Protein AF-A0A8H3YES9-F1 (afdb_monomer_lite)

Secondary structure (DSSP, 8-state):
-PEEEEEEEE------SSS---TTSS-EEEEEEEEEE-TT--HHHHHHHHHHHHHH-GGGGGGSTT-TT-SS----EEEEEEEEEEE-SSTTTS-EEEEPGGG--

Foldseek 3Di:
DWDKDKDKDWDDPPPDPDDDDDSQQTKMKIFIFTKAFDPDDDPVVLVVVLVVVCVVVVVCNCVRAPRPPHPDHDTDIDTGTQKMFMRNGDVVPDDGGIDGVVNVD

InterPro domains:
  IPR012349 FMN-binding split barrel [G3DSA:2.30.110.10] (1-99)
  IPR055343 CREG-like, beta-barrel [PF13883] (20-100)

pLDDT: mean 86.44, std 12.92, range [43.78, 97.38]

Radius of gyration: 18.25 Å; chains: 1; bounding box: 51×29×45 Å

Organism: NCBI:txid104408

Sequence (105 aa):
MNHSATYMLKEPYNMKPLGRTSPMDHGRVSLIGNMTILNDISSDESKALARCYERYHPDAKAWLPGADDSPHYSVWARFDVHDAYYVGGFGDTHYIGHITPQELA

Structure (mmCIF, N/CA/C/O backbone):
dat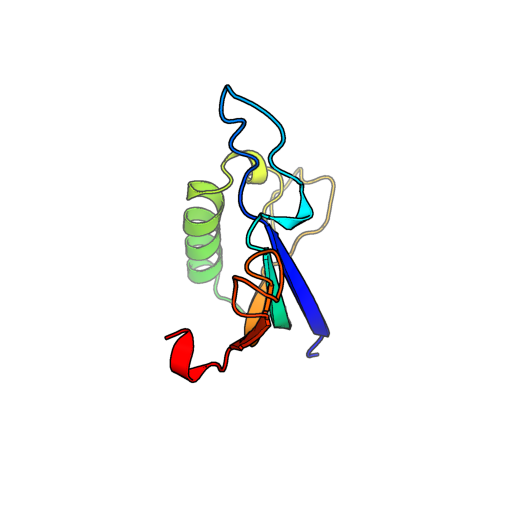a_AF-A0A8H3YES9-F1
#
_entry.id   AF-A0A8H3YES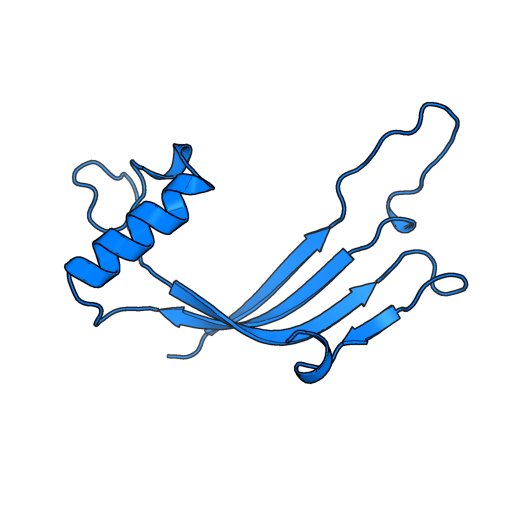9-F1
#
loop_
_atom_site.group_PDB
_atom_site.id
_atom_site.type_symbol
_atom_site.label_atom_id
_atom_site.label_alt_id
_atom_site.label_comp_id
_atom_site.label_asym_id
_atom_site.label_entity_id
_atom_site.label_seq_id
_atom_site.pdbx_PDB_ins_code
_atom_site.Cartn_x
_atom_site.Cartn_y
_atom_site.Cartn_z
_atom_site.occupancy
_atom_site.B_iso_or_equiv
_atom_site.auth_seq_id
_atom_site.auth_comp_id
_atom_site.auth_asym_id
_atom_site.auth_atom_id
_atom_site.pdbx_PDB_model_num
ATOM 1 N N . MET A 1 1 ? -16.048 2.869 -0.989 1.00 53.50 1 MET A N 1
ATOM 2 C CA . MET A 1 1 ? -15.569 3.664 -2.141 1.00 53.50 1 MET A CA 1
ATOM 3 C C . MET A 1 1 ? -14.173 3.164 -2.452 1.00 53.50 1 MET A C 1
ATOM 5 O O . MET A 1 1 ? -13.400 3.031 -1.514 1.00 53.50 1 MET A O 1
ATOM 9 N N . ASN A 1 2 ? -13.878 2.816 -3.704 1.00 66.69 2 ASN A N 1
ATOM 10 C CA . ASN A 1 2 ? -12.547 2.333 -4.074 1.00 66.69 2 ASN A CA 1
ATOM 11 C C . ASN A 1 2 ? -11.712 3.538 -4.492 1.00 66.69 2 ASN A C 1
ATOM 13 O O . ASN A 1 2 ? -12.087 4.252 -5.422 1.00 66.69 2 ASN A O 1
ATOM 17 N N . HIS A 1 3 ? -10.617 3.782 -3.779 1.00 85.62 3 HIS A N 1
ATOM 18 C CA . HIS A 1 3 ? -9.696 4.866 -4.096 1.00 85.62 3 HIS A CA 1
ATOM 19 C C . HIS A 1 3 ? -8.502 4.278 -4.839 1.00 85.62 3 HIS A C 1
ATOM 21 O O . HIS A 1 3 ? -7.808 3.430 -4.292 1.00 85.62 3 HIS A O 1
ATOM 27 N N . SER A 1 4 ? -8.253 4.701 -6.076 1.00 91.69 4 SER A N 1
ATOM 28 C CA . SER A 1 4 ? -7.037 4.290 -6.781 1.00 91.69 4 SER A CA 1
ATOM 29 C C . SER A 1 4 ? -5.810 4.877 -6.078 1.00 91.69 4 SER A C 1
ATOM 31 O O . SER A 1 4 ? -5.826 6.039 -5.663 1.00 91.69 4 SER A O 1
ATOM 33 N N . ALA A 1 5 ? -4.762 4.072 -5.923 1.00 93.38 5 ALA A N 1
ATOM 34 C CA . ALA A 1 5 ? -3.502 4.494 -5.333 1.00 93.38 5 ALA A CA 1
ATOM 35 C C . ALA A 1 5 ? -2.317 3.834 -6.046 1.00 93.38 5 ALA A C 1
ATOM 37 O O . ALA A 1 5 ? -2.401 2.695 -6.511 1.00 93.38 5 ALA A O 1
ATOM 38 N N . THR A 1 6 ? -1.196 4.554 -6.072 1.00 93.31 6 THR A N 1
ATOM 39 C CA . THR A 1 6 ? 0.091 4.039 -6.538 1.00 93.31 6 THR A CA 1
ATOM 40 C C . THR A 1 6 ? 1.112 4.183 -5.419 1.00 93.31 6 THR A C 1
ATOM 42 O O . THR A 1 6 ? 1.302 5.280 -4.894 1.00 93.31 6 THR A O 1
ATOM 45 N N . TYR A 1 7 ? 1.781 3.088 -5.066 1.00 93.50 7 TYR A N 1
ATOM 46 C CA . TYR A 1 7 ? 2.823 3.055 -4.044 1.00 93.50 7 TYR A CA 1
ATOM 47 C C . TYR A 1 7 ? 4.171 2.707 -4.674 1.00 93.50 7 TYR A C 1
ATOM 49 O O . TYR A 1 7 ? 4.315 1.662 -5.308 1.00 93.50 7 TYR A O 1
ATOM 57 N N . MET A 1 8 ? 5.158 3.592 -4.527 1.00 93.19 8 MET A N 1
ATOM 58 C CA . MET A 1 8 ? 6.475 3.424 -5.139 1.00 93.19 8 MET A CA 1
ATOM 59 C C . MET A 1 8 ? 7.501 2.962 -4.109 1.00 93.19 8 MET A C 1
ATOM 61 O O . MET A 1 8 ? 7.711 3.610 -3.085 1.00 93.19 8 MET A O 1
ATOM 65 N N . LEU A 1 9 ? 8.188 1.872 -4.433 1.00 91.06 9 LEU A N 1
ATOM 66 C CA . LEU A 1 9 ? 9.316 1.343 -3.684 1.00 91.06 9 LEU A CA 1
ATOM 67 C C . LEU A 1 9 ? 10.574 1.465 -4.534 1.00 91.06 9 LEU A C 1
ATOM 69 O O . LEU A 1 9 ? 10.578 1.140 -5.722 1.00 91.06 9 LEU A O 1
ATOM 73 N N . LYS A 1 10 ? 11.658 1.921 -3.916 1.00 89.50 10 LYS A N 1
ATOM 74 C CA . LYS A 1 10 ? 12.977 1.995 -4.535 1.00 89.50 10 LYS A CA 1
ATOM 75 C C . LYS A 1 10 ? 13.950 1.182 -3.700 1.00 89.50 10 LYS A C 1
ATOM 77 O O . LYS A 1 10 ? 13.904 1.241 -2.473 1.00 89.50 10 LYS A O 1
ATOM 82 N N . GLU A 1 11 ? 14.840 0.466 -4.370 1.00 84.75 11 GLU A N 1
ATOM 83 C CA . GLU A 1 11 ? 15.961 -0.186 -3.712 1.00 84.75 11 GLU A CA 1
ATOM 84 C C . GLU A 1 11 ? 16.776 0.834 -2.884 1.00 84.75 11 GLU A C 1
ATOM 86 O O . GLU A 1 11 ? 17.027 1.958 -3.350 1.00 84.75 11 GLU A O 1
ATOM 91 N N . PRO A 1 12 ? 17.187 0.482 -1.651 1.00 77.56 12 PRO A N 1
ATOM 92 C CA . PRO A 1 12 ? 18.038 1.347 -0.851 1.00 77.56 12 PRO A CA 1
ATOM 93 C C . PRO A 1 12 ? 19.354 1.644 -1.575 1.00 77.56 12 PRO A C 1
ATOM 95 O O . PRO A 1 12 ? 19.939 0.799 -2.252 1.00 77.56 12 PRO A O 1
ATOM 98 N N . TYR A 1 13 ? 19.845 2.870 -1.402 1.00 68.25 13 TYR A N 1
ATOM 99 C CA . TYR A 1 13 ? 21.107 3.288 -1.994 1.00 68.25 13 TYR A CA 1
ATOM 100 C C . TYR A 1 13 ? 22.278 2.647 -1.239 1.00 68.25 13 TYR A C 1
ATOM 102 O O . TYR A 1 13 ? 22.784 3.194 -0.259 1.00 68.25 13 TYR A O 1
ATOM 110 N N . ASN A 1 14 ? 22.715 1.474 -1.692 1.00 65.38 14 ASN A N 1
ATOM 111 C CA . ASN A 1 14 ? 23.938 0.853 -1.200 1.00 65.38 14 ASN A CA 1
ATOM 112 C C . ASN A 1 14 ? 25.140 1.570 -1.824 1.00 65.38 14 ASN A C 1
ATOM 114 O O . ASN A 1 14 ? 25.568 1.242 -2.931 1.00 65.38 14 ASN A O 1
ATOM 118 N N . MET A 1 15 ? 25.685 2.563 -1.114 1.00 56.12 15 MET A N 1
ATOM 119 C CA . MET A 1 15 ? 26.951 3.208 -1.472 1.00 56.12 15 MET A CA 1
ATOM 120 C C . MET A 1 15 ? 28.069 2.158 -1.516 1.00 56.12 15 MET A C 1
ATOM 122 O O . MET A 1 15 ? 28.656 1.826 -0.487 1.00 56.12 15 MET A O 1
ATOM 126 N N . LYS A 1 16 ? 28.389 1.619 -2.699 1.00 56.44 16 LYS A N 1
ATOM 127 C CA . LYS A 1 16 ? 29.631 0.855 -2.870 1.00 56.44 16 LYS A CA 1
ATOM 128 C C . LYS A 1 16 ? 30.826 1.825 -2.839 1.00 56.44 16 LYS A C 1
ATOM 130 O O . LYS A 1 16 ? 30.712 2.926 -3.378 1.00 56.44 16 LYS A O 1
ATOM 135 N N . PRO A 1 17 ? 31.986 1.442 -2.264 1.00 53.62 17 PRO A N 1
ATOM 136 C CA . PRO A 1 17 ? 33.085 2.381 -1.989 1.00 53.62 17 PRO A CA 1
ATOM 137 C C . PRO A 1 17 ? 33.807 2.929 -3.230 1.00 53.62 17 PRO A C 1
ATOM 139 O O . PRO A 1 17 ? 34.684 3.777 -3.106 1.00 53.62 17 PRO A O 1
ATOM 142 N N . LEU A 1 18 ? 33.491 2.435 -4.429 1.00 52.91 18 LEU A N 1
ATOM 143 C CA . LEU A 1 18 ? 34.261 2.686 -5.644 1.00 52.91 18 LEU A CA 1
ATOM 144 C C . LEU A 1 18 ? 33.340 3.098 -6.800 1.00 52.91 18 LEU A C 1
ATOM 146 O O . LEU A 1 18 ? 32.972 2.280 -7.631 1.00 52.91 18 LEU A O 1
ATOM 150 N N . GLY A 1 19 ? 33.013 4.391 -6.849 1.00 55.25 19 GLY A N 1
ATOM 151 C CA . GLY A 1 19 ? 32.775 5.115 -8.103 1.00 55.25 19 GLY A CA 1
ATOM 152 C C . GLY A 1 19 ? 31.423 4.918 -8.803 1.00 55.25 19 GLY A C 1
ATOM 153 O O . GLY A 1 19 ? 31.2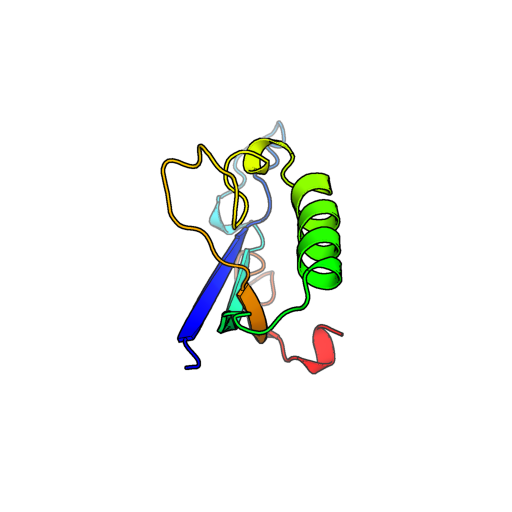30 3.970 -9.548 1.00 55.25 19 GLY A O 1
ATOM 154 N N . ARG A 1 20 ? 30.556 5.934 -8.666 1.00 55.91 20 ARG A N 1
ATOM 155 C CA . ARG A 1 20 ? 29.378 6.245 -9.507 1.00 55.91 20 ARG A CA 1
ATOM 156 C C . ARG A 1 20 ? 28.390 5.092 -9.746 1.00 55.91 20 ARG A C 1
ATOM 158 O O . ARG A 1 20 ? 28.199 4.658 -10.876 1.00 55.91 20 ARG A O 1
ATOM 165 N N . THR A 1 21 ? 27.631 4.723 -8.719 1.00 65.06 21 THR A N 1
ATOM 166 C CA . THR A 1 21 ? 26.291 4.164 -8.941 1.00 65.06 21 THR A CA 1
ATOM 167 C C . THR A 1 21 ? 25.330 5.323 -9.211 1.00 65.06 21 THR A C 1
ATOM 169 O O . THR A 1 21 ? 25.146 6.217 -8.384 1.00 65.06 21 THR A O 1
ATOM 172 N N . SER A 1 22 ? 24.772 5.382 -10.420 1.00 76.06 22 SER A N 1
ATOM 173 C CA . SER A 1 22 ? 23.741 6.370 -10.745 1.00 76.06 22 SER A CA 1
ATOM 174 C C . SER A 1 22 ? 22.448 5.998 -10.016 1.00 76.06 22 SER A C 1
ATOM 176 O O . SER A 1 22 ? 22.095 4.822 -10.010 1.00 76.06 22 SER A O 1
ATOM 178 N N . PRO A 1 23 ? 21.659 6.954 -9.487 1.00 78.81 23 PRO A N 1
ATOM 179 C CA . PRO A 1 23 ? 20.310 6.674 -8.990 1.00 78.81 23 PRO A CA 1
ATOM 180 C C . PRO A 1 23 ? 19.405 5.943 -9.996 1.00 78.81 23 PRO A C 1
ATOM 182 O O . PRO A 1 23 ? 18.394 5.378 -9.583 1.00 78.81 23 PRO A O 1
ATOM 185 N N . MET A 1 24 ? 19.755 6.000 -11.286 1.00 82.00 24 MET A N 1
ATOM 186 C CA . MET A 1 24 ? 19.069 5.340 -12.398 1.00 82.00 24 MET A CA 1
ATOM 187 C C . MET A 1 24 ? 19.400 3.856 -12.554 1.00 82.00 24 MET A C 1
ATOM 189 O O . MET A 1 24 ? 18.658 3.172 -13.242 1.00 82.00 24 MET A O 1
ATOM 193 N N . ASP A 1 25 ? 20.470 3.372 -11.926 1.00 83.19 25 ASP A N 1
ATOM 194 C CA . ASP A 1 25 ? 20.884 1.962 -11.963 1.00 83.19 25 ASP A CA 1
ATOM 195 C C . ASP A 1 25 ? 20.120 1.095 -10.947 1.00 83.19 25 ASP A C 1
ATOM 197 O O . ASP A 1 25 ? 20.234 -0.120 -10.939 1.00 83.19 25 ASP A O 1
ATOM 201 N N . HIS A 1 26 ? 19.344 1.725 -10.061 1.00 85.56 26 HIS A N 1
ATOM 202 C CA . HIS A 1 26 ? 18.653 1.036 -8.978 1.00 85.56 26 HIS A CA 1
ATOM 203 C C . HIS A 1 26 ? 17.245 0.610 -9.370 1.00 85.56 26 HIS A C 1
ATOM 205 O O . HIS A 1 26 ? 16.461 1.414 -9.893 1.00 85.56 26 HIS A O 1
ATOM 211 N N . GLY A 1 27 ? 16.906 -0.618 -8.983 1.00 90.19 27 GLY A N 1
ATOM 212 C CA . GLY A 1 27 ? 15.572 -1.168 -9.140 1.00 90.19 27 GLY A CA 1
ATOM 213 C C . GLY A 1 27 ? 14.523 -0.343 -8.396 1.00 90.19 27 GLY A C 1
ATOM 214 O O . GLY A 1 27 ? 14.705 0.080 -7.249 1.00 90.19 27 GLY A O 1
ATOM 215 N N . ARG A 1 28 ? 13.388 -0.119 -9.049 1.00 92.44 28 ARG A N 1
ATOM 216 C CA . ARG A 1 28 ? 12.212 0.525 -8.463 1.00 92.44 28 ARG A CA 1
ATOM 217 C C . ARG A 1 28 ? 10.940 -0.086 -9.021 1.00 92.44 28 ARG A C 1
ATOM 219 O O . ARG A 1 28 ? 10.874 -0.434 -10.198 1.00 92.44 28 ARG A O 1
ATOM 226 N N . VAL A 1 29 ? 9.924 -0.182 -8.178 1.00 94.62 29 VAL A N 1
ATOM 227 C CA . VAL A 1 29 ? 8.612 -0.718 -8.533 1.00 94.62 29 VAL A CA 1
ATOM 228 C C . VAL A 1 29 ? 7.527 0.266 -8.123 1.00 94.62 29 VAL A C 1
ATOM 230 O O . VAL A 1 29 ? 7.576 0.843 -7.038 1.00 94.62 29 VAL A O 1
ATOM 233 N N . SER A 1 30 ? 6.556 0.475 -9.005 1.00 95.38 30 SER A N 1
ATOM 234 C CA . SER A 1 30 ? 5.311 1.179 -8.700 1.00 95.38 30 SER A CA 1
ATOM 235 C C . SER A 1 30 ? 4.197 0.150 -8.611 1.00 95.38 30 SER A C 1
ATOM 237 O O . SER A 1 30 ? 3.818 -0.424 -9.626 1.00 95.38 30 SER A O 1
ATOM 239 N N . LEU A 1 31 ? 3.696 -0.095 -7.407 1.00 94.75 31 LEU A N 1
ATOM 240 C CA . LEU A 1 31 ? 2.535 -0.943 -7.169 1.00 94.75 31 LEU A CA 1
ATOM 241 C C . LEU A 1 31 ? 1.277 -0.116 -7.420 1.00 94.75 31 LEU A C 1
ATOM 243 O O . LEU A 1 31 ? 1.131 0.961 -6.843 1.00 94.75 31 LEU A O 1
ATOM 247 N N . ILE A 1 32 ? 0.387 -0.605 -8.274 1.00 94.56 32 ILE A N 1
ATOM 248 C CA . ILE A 1 32 ? -0.833 0.082 -8.701 1.00 94.56 32 ILE A CA 1
ATOM 249 C C . ILE A 1 32 ? -2.022 -0.750 -8.230 1.00 94.56 32 ILE A C 1
ATOM 251 O O . ILE A 1 32 ? -2.089 -1.964 -8.446 1.00 94.56 32 ILE A O 1
ATOM 255 N N . GLY A 1 33 ? -2.959 -0.098 -7.550 1.00 93.75 33 GLY A N 1
ATOM 256 C CA . GLY A 1 33 ? -4.052 -0.809 -6.911 1.00 93.75 33 GLY A CA 1
ATOM 257 C C . GLY A 1 33 ? -5.173 0.084 -6.415 1.00 93.75 33 GLY A C 1
ATOM 258 O O . GLY A 1 33 ? -5.233 1.286 -6.692 1.00 93.75 33 GLY A O 1
ATOM 259 N N . ASN A 1 34 ? -6.047 -0.526 -5.622 1.00 95.00 34 ASN A N 1
ATOM 260 C CA . ASN A 1 34 ? -7.129 0.158 -4.929 1.00 95.00 34 ASN A CA 1
ATOM 261 C C . ASN A 1 34 ? -6.894 0.132 -3.420 1.00 95.00 34 ASN A C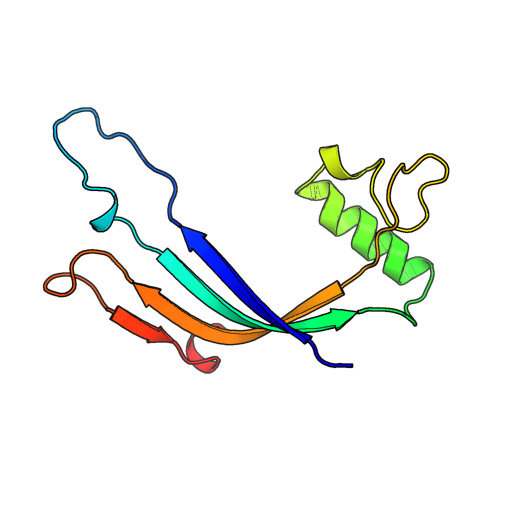 1
ATOM 263 O O . ASN A 1 34 ? -6.564 -0.898 -2.844 1.00 95.00 34 ASN A O 1
ATOM 267 N N . MET A 1 35 ? -7.097 1.269 -2.771 1.00 94.38 35 MET A N 1
ATOM 268 C CA . MET A 1 35 ? -7.138 1.390 -1.325 1.00 94.38 35 MET A CA 1
ATOM 269 C C . MET A 1 35 ? -8.576 1.190 -0.843 1.00 94.38 35 MET A C 1
ATOM 271 O O . MET A 1 35 ? -9.487 1.929 -1.236 1.00 94.38 35 MET A O 1
ATOM 275 N N . THR A 1 36 ? -8.756 0.211 0.036 1.00 94.56 36 THR A N 1
ATOM 276 C CA . THR A 1 36 ? -10.027 -0.119 0.680 1.00 94.56 36 THR A CA 1
ATOM 277 C C . THR A 1 36 ? -9.942 0.256 2.154 1.00 94.56 36 THR A C 1
ATOM 279 O O . THR A 1 36 ? -9.140 -0.312 2.894 1.00 94.56 36 THR A O 1
ATOM 282 N N . ILE A 1 37 ? -10.766 1.209 2.594 1.00 94.12 37 ILE A N 1
ATOM 283 C CA . ILE A 1 37 ? -10.878 1.561 4.016 1.00 94.12 37 ILE A CA 1
ATOM 284 C C . ILE A 1 37 ? -11.662 0.461 4.736 1.00 94.12 37 ILE A C 1
ATOM 286 O O . ILE A 1 37 ? -12.740 0.062 4.292 1.00 94.12 37 ILE A O 1
ATOM 290 N N . LEU A 1 38 ? -11.122 -0.015 5.852 1.00 94.12 38 LEU A N 1
ATOM 291 C CA . LEU A 1 38 ? -11.670 -1.112 6.639 1.00 94.12 38 LEU A CA 1
ATOM 292 C C . LEU A 1 38 ? -12.571 -0.565 7.760 1.00 94.12 38 LEU A C 1
ATOM 294 O O . LEU A 1 38 ? -12.169 -0.511 8.918 1.00 94.12 38 LEU A O 1
ATOM 298 N N . ASN A 1 39 ? -13.780 -0.119 7.402 1.00 88.31 39 ASN A N 1
ATOM 299 C CA . ASN A 1 39 ? -14.711 0.512 8.352 1.00 88.31 39 ASN A CA 1
ATOM 300 C C . ASN A 1 39 ? -15.389 -0.481 9.313 1.00 88.31 39 ASN A C 1
ATOM 302 O O . ASN A 1 39 ? -15.642 -0.133 10.462 1.00 88.31 39 ASN A O 1
ATOM 306 N N . ASP A 1 40 ? -15.659 -1.708 8.858 1.00 88.88 40 ASP A N 1
ATOM 307 C CA . ASP A 1 40 ? -16.538 -2.663 9.553 1.00 88.88 40 ASP A CA 1
ATOM 308 C C . ASP A 1 40 ? -15.773 -3.859 10.149 1.00 88.88 40 ASP A C 1
ATOM 310 O O . ASP A 1 40 ? -16.271 -4.986 10.182 1.00 88.88 40 ASP A O 1
ATOM 314 N N . ILE A 1 41 ? -14.535 -3.633 10.594 1.00 94.50 41 ILE A N 1
ATOM 315 C CA . ILE A 1 41 ? -13.718 -4.686 11.209 1.00 94.50 41 ILE A CA 1
ATOM 316 C C . ILE A 1 41 ? -14.058 -4.874 12.687 1.00 94.50 41 ILE A C 1
ATOM 318 O O . ILE A 1 41 ? -14.373 -3.929 13.414 1.00 94.50 41 ILE A O 1
ATOM 322 N N . SER A 1 42 ? -13.953 -6.114 13.159 1.00 95.81 42 SER A N 1
ATOM 323 C CA . SER A 1 42 ? -14.173 -6.423 14.575 1.00 95.81 42 SER A CA 1
ATOM 324 C C . SER A 1 42 ? -13.078 -5.825 15.473 1.00 95.81 42 SER A C 1
ATOM 326 O O . SER A 1 42 ? -11.961 -5.547 15.032 1.00 95.81 42 SER A O 1
ATOM 328 N N . SER A 1 43 ? -13.359 -5.678 16.774 1.00 93.56 43 SER A N 1
ATOM 329 C CA . SER A 1 43 ? -12.344 -5.232 17.746 1.00 93.56 43 SER A CA 1
ATOM 330 C C . SER A 1 43 ? -11.127 -6.166 17.776 1.00 93.56 43 SER A C 1
ATOM 332 O O . SER A 1 43 ? -9.991 -5.701 17.869 1.00 93.56 43 SER A O 1
ATOM 334 N N . ASP A 1 44 ? -11.346 -7.476 17.658 1.00 96.25 44 ASP A N 1
ATOM 335 C CA . ASP A 1 44 ? -10.263 -8.460 17.673 1.00 96.25 44 ASP A CA 1
ATOM 336 C C . ASP A 1 44 ? -9.413 -8.403 16.400 1.00 96.25 44 ASP A C 1
ATOM 338 O O . ASP A 1 44 ? -8.186 -8.509 16.480 1.00 96.25 44 ASP A O 1
ATOM 342 N N . GLU A 1 45 ? -10.038 -8.152 15.248 1.00 96.38 45 GLU A N 1
ATOM 343 C CA . GLU A 1 45 ? -9.346 -7.908 13.981 1.00 96.38 45 GLU A CA 1
ATOM 344 C C . GLU A 1 45 ? -8.525 -6.616 14.029 1.00 96.38 45 GLU A C 1
ATOM 346 O O . GLU A 1 45 ? -7.336 -6.640 13.715 1.00 96.38 45 GLU A O 1
ATOM 351 N N . SER A 1 46 ? -9.097 -5.517 14.531 1.00 95.56 46 SER A N 1
ATOM 352 C CA . SER A 1 46 ? -8.374 -4.251 14.726 1.00 95.56 46 SER A CA 1
ATOM 353 C C . SER A 1 46 ? -7.148 -4.429 15.633 1.00 95.56 46 SER A C 1
ATOM 355 O O . SER A 1 46 ? -6.049 -3.981 15.304 1.00 95.56 46 SER A O 1
ATOM 357 N N . LYS A 1 47 ? -7.277 -5.186 16.733 1.00 95.62 47 LYS A N 1
ATOM 358 C CA . LYS A 1 47 ? -6.137 -5.527 17.606 1.00 95.62 47 LYS A CA 1
ATOM 359 C C . LYS A 1 47 ? -5.101 -6.406 16.901 1.00 95.62 47 LYS A C 1
ATOM 361 O O . LYS A 1 47 ? -3.911 -6.295 17.194 1.00 95.62 47 LYS A O 1
ATOM 366 N N . ALA A 1 48 ? -5.522 -7.320 16.029 1.00 96.94 48 ALA A N 1
ATOM 367 C CA . ALA A 1 48 ? -4.604 -8.154 15.256 1.00 96.94 48 ALA A CA 1
ATOM 368 C C . ALA A 1 48 ? -3.817 -7.328 14.230 1.00 96.94 48 ALA A C 1
ATOM 370 O O . ALA A 1 48 ? -2.599 -7.497 14.131 1.00 96.94 48 ALA A O 1
ATOM 371 N N . LEU A 1 49 ? -4.483 -6.396 13.542 1.00 96.69 49 LEU A N 1
ATOM 372 C CA . LEU A 1 49 ? -3.854 -5.436 12.635 1.00 96.69 49 LEU A CA 1
ATOM 373 C C . LEU A 1 49 ? -2.864 -4.536 13.376 1.00 96.69 49 LEU A C 1
ATOM 375 O O . LEU A 1 49 ? -1.723 -4.431 12.935 1.00 96.69 49 LEU A O 1
ATOM 379 N N . ALA A 1 50 ? -3.243 -3.996 14.540 1.00 95.75 50 ALA A N 1
ATOM 380 C CA . ALA A 1 50 ? -2.354 -3.215 15.401 1.00 95.75 50 ALA A CA 1
ATOM 381 C C . ALA A 1 50 ? -1.054 -3.972 15.709 1.00 95.75 50 ALA A C 1
ATOM 383 O O . ALA A 1 50 ? 0.033 -3.497 15.389 1.00 95.75 50 ALA A O 1
ATOM 384 N N . ARG A 1 51 ? -1.160 -5.209 16.218 1.00 96.56 51 ARG A N 1
ATOM 385 C CA . ARG A 1 51 ? 0.014 -6.045 16.528 1.00 96.56 51 ARG A CA 1
ATOM 386 C C . ARG A 1 51 ? 0.885 -6.337 15.305 1.00 96.56 51 ARG A C 1
ATOM 388 O O . ARG A 1 51 ? 2.102 -6.444 15.437 1.00 96.56 51 ARG A O 1
ATOM 395 N N . CYS A 1 52 ? 0.274 -6.539 14.139 1.00 96.81 52 CYS A N 1
ATOM 396 C CA . CYS A 1 52 ? 1.001 -6.794 12.898 1.00 96.81 52 CYS A CA 1
ATOM 397 C C . CYS A 1 52 ? 1.745 -5.538 12.427 1.00 96.81 52 CYS A C 1
ATOM 399 O O . CYS A 1 52 ? 2.935 -5.601 12.128 1.00 96.81 52 CYS A O 1
ATOM 401 N N . TYR A 1 53 ? 1.062 -4.394 12.416 1.00 96.81 53 TYR A N 1
ATOM 402 C CA . TYR A 1 53 ? 1.601 -3.129 11.933 1.00 96.81 53 TYR A CA 1
ATOM 403 C C . TYR A 1 53 ? 2.735 -2.612 12.824 1.00 96.81 53 TYR A C 1
ATOM 405 O O . TYR A 1 53 ? 3.813 -2.292 12.324 1.00 96.81 53 TYR A O 1
ATOM 413 N N . GLU A 1 54 ? 2.536 -2.621 14.145 1.00 96.38 54 GLU A N 1
ATOM 414 C CA . GLU A 1 54 ? 3.526 -2.163 15.131 1.00 96.38 54 GLU A CA 1
ATOM 415 C C . GLU A 1 54 ? 4.797 -3.014 15.153 1.00 96.38 54 GLU A C 1
ATOM 417 O O . GLU A 1 54 ? 5.859 -2.523 15.526 1.00 96.38 54 GLU A O 1
ATOM 422 N N . ARG A 1 55 ? 4.725 -4.283 14.728 1.00 97.38 55 ARG A N 1
ATOM 423 C CA . ARG A 1 55 ? 5.917 -5.134 14.604 1.00 97.38 55 ARG A CA 1
ATOM 424 C C . ARG A 1 55 ? 6.945 -4.531 13.646 1.00 97.38 55 ARG A C 1
ATOM 426 O O . ARG A 1 55 ? 8.140 -4.680 13.881 1.00 97.38 55 ARG A O 1
ATOM 433 N N . TYR A 1 56 ? 6.478 -3.894 12.575 1.00 96.56 56 TYR A N 1
ATOM 434 C CA . TYR A 1 56 ? 7.330 -3.264 11.565 1.00 96.56 56 TYR A CA 1
ATOM 435 C C . TYR A 1 56 ? 7.453 -1.747 11.762 1.00 96.56 56 TYR A C 1
ATOM 437 O O . TYR A 1 56 ? 8.461 -1.172 11.364 1.00 96.56 56 TYR A O 1
ATOM 445 N N . HIS A 1 57 ? 6.468 -1.121 12.416 1.00 96.50 57 HIS A N 1
ATOM 446 C CA . HIS A 1 57 ? 6.390 0.324 12.656 1.00 96.50 57 HIS A CA 1
ATOM 447 C C . HIS A 1 57 ? 6.118 0.616 14.143 1.00 96.50 57 HIS A C 1
ATOM 449 O O . HIS A 1 57 ? 5.013 1.028 14.509 1.00 96.50 57 HIS A O 1
ATOM 455 N N . PRO A 1 58 ? 7.083 0.360 15.045 1.00 95.81 58 PRO A N 1
ATOM 456 C CA . PRO A 1 58 ? 6.879 0.534 16.487 1.00 95.81 58 PRO A CA 1
ATOM 457 C C . PRO A 1 58 ? 6.617 1.995 16.891 1.00 95.81 58 PRO A C 1
ATOM 459 O O . PRO A 1 58 ? 5.992 2.258 17.918 1.00 95.81 58 PRO A O 1
ATOM 462 N N . ASP A 1 59 ? 7.067 2.947 16.078 1.00 94.69 59 ASP A N 1
ATOM 463 C CA . ASP A 1 59 ? 6.824 4.383 16.207 1.00 94.69 59 ASP A CA 1
ATOM 464 C C . ASP A 1 59 ? 5.357 4.776 15.961 1.00 94.69 59 ASP A C 1
ATOM 466 O O . ASP A 1 59 ? 4.908 5.810 16.457 1.00 94.69 59 ASP A O 1
ATOM 470 N N . ALA A 1 60 ? 4.581 3.932 15.274 1.00 94.69 60 ALA A N 1
ATOM 471 C CA . ALA A 1 60 ? 3.179 4.184 14.952 1.00 94.69 60 ALA A CA 1
ATOM 472 C C . ALA A 1 60 ? 2.205 3.969 16.126 1.00 94.69 60 ALA A C 1
ATOM 474 O O . ALA A 1 60 ? 1.032 4.308 16.003 1.00 94.69 60 ALA A O 1
ATOM 475 N N . LYS A 1 61 ? 2.658 3.440 17.270 1.00 92.94 61 LYS A N 1
ATOM 476 C CA . LYS A 1 61 ? 1.798 3.055 18.406 1.00 92.94 61 LYS A CA 1
ATOM 477 C C . LYS A 1 61 ? 0.857 4.165 18.897 1.00 92.94 61 LYS A C 1
ATOM 479 O O . LYS A 1 61 ? -0.312 3.910 19.166 1.00 92.94 61 LYS A O 1
ATOM 484 N N . ALA A 1 62 ? 1.347 5.402 18.989 1.00 92.94 62 ALA A N 1
ATOM 485 C CA . ALA A 1 62 ? 0.547 6.564 19.409 1.00 92.94 62 ALA A CA 1
ATOM 486 C C . ALA A 1 62 ? -0.362 7.133 18.292 1.00 92.94 62 ALA A C 1
ATOM 488 O O . ALA A 1 62 ? -1.121 8.077 18.505 1.00 92.94 62 ALA A O 1
ATOM 489 N N . TRP A 1 63 ? -0.274 6.565 17.091 1.00 94.00 63 TRP A N 1
ATOM 490 C CA . TRP A 1 63 ? -0.925 7.038 15.868 1.00 94.00 63 TRP A CA 1
ATOM 491 C C . TRP A 1 63 ? -1.940 6.032 15.319 1.00 94.00 63 TRP A C 1
ATOM 493 O O . TRP A 1 63 ? -2.541 6.268 14.269 1.00 94.00 63 TRP A O 1
ATOM 503 N N . LEU A 1 64 ? -2.128 4.898 16.001 1.00 94.25 64 LEU A N 1
ATOM 504 C CA . LEU A 1 64 ? -3.065 3.867 15.579 1.00 94.25 64 LEU A CA 1
ATOM 505 C C . LEU A 1 64 ? -4.526 4.331 15.683 1.00 94.25 64 LEU A C 1
ATOM 507 O O . LEU A 1 64 ? -4.851 5.164 16.535 1.00 94.25 64 LEU A O 1
ATOM 511 N N . PRO A 1 65 ? -5.427 3.752 14.867 1.00 93.69 65 PRO A N 1
ATOM 512 C CA . PRO A 1 65 ? -6.852 4.044 14.953 1.00 93.69 65 PRO A CA 1
ATOM 513 C C . PRO A 1 65 ? -7.394 3.778 16.362 1.00 93.69 65 PRO A C 1
ATOM 515 O O . PRO A 1 65 ? -7.252 2.673 16.889 1.00 93.69 65 PRO A O 1
ATOM 518 N N . GLY A 1 66 ? -8.034 4.785 16.961 1.00 87.69 66 GLY A N 1
ATOM 519 C CA . GLY A 1 66 ? -8.607 4.699 18.309 1.00 87.69 66 GLY A CA 1
ATOM 520 C C . GLY A 1 66 ? -7.628 4.961 19.459 1.00 87.69 66 GLY A C 1
ATOM 521 O O . GLY A 1 66 ? -7.975 4.675 20.599 1.00 87.69 66 GLY A O 1
ATOM 522 N N . ALA A 1 67 ? -6.427 5.483 19.193 1.00 89.06 67 ALA A N 1
ATOM 523 C CA . ALA A 1 67 ? -5.540 5.970 20.249 1.00 89.06 67 ALA A CA 1
ATOM 524 C C . ALA A 1 67 ? -6.076 7.283 20.860 1.00 89.06 67 ALA A C 1
ATOM 526 O O . ALA A 1 67 ? -6.280 8.260 20.139 1.00 89.06 67 ALA A O 1
ATOM 527 N N . ASP A 1 68 ? -6.273 7.297 22.184 1.00 83.56 68 ASP A N 1
ATOM 528 C CA . ASP A 1 68 ? -6.964 8.372 22.922 1.00 83.56 68 ASP A CA 1
ATOM 529 C C . ASP A 1 68 ? -6.317 9.763 22.760 1.00 83.56 68 ASP A C 1
ATOM 531 O O . ASP A 1 68 ? -7.025 10.762 22.652 1.00 83.56 68 ASP A O 1
ATOM 535 N N . ASP A 1 69 ? -4.984 9.825 22.677 1.00 84.06 69 ASP A N 1
ATOM 536 C CA . ASP A 1 69 ? -4.213 11.075 22.577 1.00 84.06 69 ASP A CA 1
ATOM 537 C C . ASP A 1 69 ? -3.635 11.317 21.170 1.00 84.06 69 ASP A C 1
ATOM 539 O O . ASP A 1 69 ? -2.661 12.058 21.000 1.00 84.06 69 ASP A O 1
ATOM 543 N N . SER A 1 70 ? -4.185 10.668 20.137 1.00 87.88 70 SER A N 1
ATOM 544 C CA . SER A 1 70 ? -3.660 10.851 18.784 1.00 87.88 70 SER A CA 1
ATOM 545 C C . SER A 1 70 ? -3.996 12.249 18.249 1.00 87.88 70 SER A C 1
ATOM 547 O O . SER A 1 70 ? -5.170 12.621 18.192 1.00 87.88 70 SER A O 1
ATOM 549 N N . PRO A 1 71 ? -3.011 13.042 17.786 1.00 87.69 71 PRO A N 1
ATOM 550 C CA . PRO A 1 71 ? -3.273 14.376 17.238 1.00 87.69 71 PRO A CA 1
ATOM 551 C C . PRO A 1 71 ? -3.947 14.332 15.854 1.00 87.69 71 PRO A C 1
ATOM 553 O O . PRO A 1 71 ? -4.353 15.371 15.325 1.00 87.69 71 PRO A O 1
ATOM 556 N N . HIS A 1 72 ? -4.052 13.150 15.242 1.00 91.06 72 HIS A N 1
ATOM 557 C CA . HIS A 1 72 ? -4.643 12.947 13.926 1.00 91.06 72 HIS A CA 1
ATOM 558 C C . HIS A 1 72 ? -5.631 11.782 13.936 1.00 91.06 72 HIS A C 1
ATOM 560 O O . HIS A 1 72 ? -5.485 10.821 14.683 1.00 91.06 72 HIS A O 1
ATOM 566 N N . TYR A 1 73 ? -6.625 11.860 13.052 1.00 91.31 73 TYR A N 1
ATOM 567 C CA . TYR A 1 73 ? -7.522 10.745 12.782 1.00 91.31 73 TYR A CA 1
ATOM 568 C C . TYR A 1 73 ? -6.840 9.744 11.845 1.00 91.31 73 TYR A C 1
ATOM 570 O O . TYR A 1 73 ? -6.393 10.115 10.758 1.00 91.31 73 TYR A O 1
ATOM 578 N N . SER A 1 74 ? -6.786 8.479 12.255 1.00 93.50 74 SER A N 1
ATOM 579 C CA . SER A 1 74 ? -6.254 7.376 11.460 1.00 93.50 74 SER A CA 1
ATOM 580 C C . SER A 1 74 ? -7.284 6.258 11.313 1.00 93.50 74 SER A C 1
ATOM 582 O O . SER A 1 74 ? -8.148 6.049 12.166 1.00 93.50 74 SER A O 1
ATOM 584 N N . VAL A 1 75 ? -7.193 5.535 10.195 1.00 94.44 75 VAL A N 1
ATOM 585 C CA . VAL A 1 75 ? -8.058 4.398 9.861 1.00 94.44 75 VAL A CA 1
ATOM 586 C C . VAL A 1 75 ? -7.218 3.224 9.394 1.00 94.44 75 VAL A C 1
ATOM 588 O O . VAL A 1 75 ? -6.129 3.403 8.848 1.00 94.44 75 VAL A O 1
ATOM 591 N N . TRP A 1 76 ? -7.750 2.016 9.557 1.00 96.00 76 TRP A N 1
ATOM 592 C CA . TRP A 1 76 ? -7.194 0.849 8.891 1.00 96.00 76 TRP A CA 1
ATOM 593 C C . TRP A 1 76 ? -7.596 0.854 7.418 1.00 96.00 76 TRP A C 1
ATOM 595 O O . TRP A 1 76 ? -8.760 1.064 7.074 1.00 96.00 76 TRP A O 1
ATOM 605 N N . ALA A 1 77 ? -6.629 0.604 6.544 1.00 95.06 77 ALA A N 1
ATOM 606 C CA . ALA A 1 77 ? -6.860 0.477 5.116 1.00 95.06 77 ALA A CA 1
ATOM 607 C C . ALA A 1 77 ? -6.007 -0.655 4.542 1.00 95.06 77 ALA A C 1
ATOM 609 O O . ALA A 1 77 ? -4.912 -0.937 5.034 1.00 95.06 77 ALA A O 1
ATOM 610 N N . ARG A 1 78 ? -6.518 -1.304 3.498 1.00 94.12 78 ARG A N 1
ATOM 611 C CA . ARG A 1 78 ? -5.825 -2.353 2.749 1.00 94.12 78 ARG A CA 1
ATOM 612 C C . ARG A 1 78 ? -5.569 -1.875 1.330 1.00 94.12 78 ARG A C 1
ATOM 614 O O . ARG A 1 78 ? -6.475 -1.350 0.686 1.00 94.12 78 ARG A O 1
ATOM 621 N N . PHE A 1 79 ? -4.353 -2.092 0.845 1.00 94.12 79 PHE A N 1
ATOM 622 C CA . PHE A 1 79 ? -3.984 -1.805 -0.532 1.00 94.12 79 PHE A CA 1
ATOM 623 C C . PHE A 1 79 ? -4.038 -3.084 -1.374 1.00 94.12 79 PHE A C 1
ATOM 625 O O . PHE A 1 79 ? -3.216 -3.983 -1.212 1.00 94.12 79 PHE A O 1
ATOM 632 N N . ASP A 1 80 ? -5.033 -3.159 -2.251 1.00 92.31 80 ASP A N 1
ATOM 633 C CA . ASP A 1 80 ? -5.296 -4.273 -3.156 1.00 92.31 80 ASP A CA 1
ATOM 634 C C . ASP A 1 80 ? -4.577 -4.029 -4.493 1.00 92.31 80 ASP A C 1
ATOM 636 O O . ASP A 1 80 ? -5.091 -3.326 -5.370 1.00 92.31 80 ASP A O 1
ATOM 640 N N . VAL A 1 81 ? -3.363 -4.572 -4.626 1.00 92.62 81 VAL A N 1
ATOM 641 C CA . VAL A 1 81 ? -2.515 -4.436 -5.825 1.00 92.62 81 VAL A CA 1
ATOM 642 C C . VAL A 1 81 ? -3.059 -5.296 -6.964 1.00 92.62 81 VAL A C 1
ATOM 644 O O . VAL A 1 81 ? -3.341 -6.477 -6.773 1.00 92.62 81 VAL A O 1
ATOM 647 N N . HIS A 1 82 ? -3.170 -4.720 -8.161 1.00 91.69 82 HIS A N 1
ATOM 648 C CA . HIS A 1 82 ? -3.592 -5.438 -9.371 1.00 91.69 82 HIS A CA 1
ATOM 649 C C . HIS A 1 82 ? -2.649 -5.241 -10.564 1.00 91.69 82 HIS A C 1
ATOM 651 O O . HIS A 1 82 ? -2.879 -5.820 -11.621 1.00 91.69 82 HIS A O 1
ATOM 657 N N . ASP A 1 83 ? -1.627 -4.399 -10.429 1.00 92.31 83 ASP A N 1
ATOM 658 C CA . ASP A 1 83 ? -0.591 -4.191 -11.436 1.00 92.31 83 ASP A CA 1
ATOM 659 C C . ASP A 1 83 ? 0.683 -3.673 -10.753 1.00 92.31 83 ASP A C 1
ATOM 661 O O . ASP A 1 83 ? 0.624 -3.033 -9.696 1.00 92.31 83 ASP A O 1
ATOM 665 N N . ALA A 1 84 ? 1.841 -3.952 -11.337 1.00 94.38 84 ALA A N 1
ATOM 666 C CA . ALA A 1 84 ? 3.118 -3.448 -10.863 1.00 94.38 84 ALA A CA 1
ATOM 667 C C . ALA A 1 84 ? 3.985 -3.034 -12.050 1.00 94.38 84 ALA A C 1
ATOM 669 O O . ALA A 1 84 ? 4.276 -3.837 -12.926 1.00 94.38 84 ALA A O 1
ATOM 670 N N . TYR A 1 85 ? 4.456 -1.791 -12.063 1.00 94.38 85 TYR A N 1
ATOM 671 C CA . TYR A 1 85 ? 5.385 -1.316 -13.085 1.00 94.38 85 TYR A CA 1
ATOM 672 C C . TYR A 1 85 ? 6.807 -1.300 -12.533 1.00 94.38 85 TYR A C 1
ATOM 674 O O . TYR A 1 85 ? 7.112 -0.541 -11.606 1.00 94.38 85 TYR A O 1
ATOM 682 N N . TYR A 1 86 ? 7.681 -2.129 -13.097 1.00 93.62 86 TYR A N 1
ATOM 683 C CA . TYR A 1 86 ? 9.068 -2.261 -12.668 1.00 93.62 86 TYR A CA 1
ATOM 684 C C . TYR A 1 86 ? 10.022 -1.524 -13.603 1.00 93.62 86 TYR A C 1
ATOM 686 O O . TYR A 1 86 ? 9.889 -1.557 -14.825 1.00 93.62 86 TYR A O 1
ATOM 694 N N . VAL A 1 87 ? 11.017 -0.875 -13.007 1.00 93.62 87 VAL A N 1
ATOM 695 C CA . VAL A 1 87 ? 12.181 -0.317 -13.692 1.00 93.62 87 VAL A CA 1
ATOM 696 C C . VAL A 1 87 ? 13.412 -0.860 -12.981 1.00 93.62 87 VAL A C 1
ATOM 698 O O . VAL A 1 87 ? 13.711 -0.422 -11.872 1.00 93.62 87 VAL A O 1
ATOM 701 N N . GLY A 1 88 ? 14.110 -1.814 -13.597 1.00 89.88 88 GLY A N 1
ATOM 702 C CA . GLY A 1 88 ? 15.255 -2.475 -12.962 1.00 89.88 88 GLY A CA 1
ATOM 703 C C . GLY A 1 88 ? 16.560 -1.685 -12.968 1.00 89.88 88 GLY A C 1
ATOM 704 O O . GLY A 1 88 ? 17.456 -2.009 -12.205 1.00 89.88 88 GLY A O 1
ATOM 705 N N . GLY A 1 89 ? 16.664 -0.654 -13.803 1.00 88.25 89 GLY A N 1
ATOM 706 C CA . GLY A 1 89 ? 17.890 0.108 -13.997 1.00 88.25 89 GLY A CA 1
ATOM 707 C C . GLY A 1 89 ? 17.888 0.754 -15.379 1.00 88.25 89 GLY A C 1
ATOM 708 O O . GLY A 1 89 ? 16.856 1.253 -15.843 1.00 88.25 89 GLY A O 1
ATOM 709 N N . PHE A 1 90 ? 19.020 0.697 -16.075 1.00 86.38 90 PHE A N 1
ATOM 710 C CA . PHE A 1 90 ? 19.084 1.094 -17.480 1.00 86.38 90 PHE A CA 1
ATOM 711 C C . PHE A 1 90 ? 18.379 0.064 -18.380 1.00 86.38 90 PHE A C 1
ATOM 713 O O . PHE A 1 90 ? 18.572 -1.142 -18.244 1.00 86.38 90 PHE A O 1
ATOM 720 N N . GLY A 1 91 ? 17.531 0.537 -19.298 1.00 79.88 91 GLY A N 1
ATOM 721 C CA . GLY A 1 91 ? 16.664 -0.324 -20.119 1.00 79.88 91 GLY A CA 1
ATOM 722 C C . GLY A 1 91 ? 17.379 -1.173 -21.174 1.00 79.88 91 GLY A C 1
ATOM 723 O O . GLY A 1 91 ? 16.749 -2.010 -21.808 1.00 79.88 91 GLY A O 1
ATOM 724 N N . ASP A 1 92 ? 18.678 -0.961 -21.375 1.00 82.31 92 ASP A N 1
ATOM 725 C CA . ASP A 1 92 ? 19.551 -1.804 -22.197 1.00 82.31 92 ASP A CA 1
ATOM 726 C C . ASP A 1 92 ? 20.065 -3.043 -21.445 1.00 82.31 92 ASP A C 1
ATOM 728 O O . ASP A 1 92 ? 20.507 -4.007 -22.068 1.00 82.31 92 ASP A O 1
ATOM 732 N N . THR A 1 93 ? 20.002 -3.025 -20.112 1.00 81.06 93 THR A N 1
ATOM 733 C CA . THR A 1 93 ? 20.554 -4.060 -19.226 1.00 81.06 93 THR A CA 1
ATOM 734 C C . THR A 1 93 ? 19.497 -4.724 -18.351 1.00 81.06 93 THR A C 1
ATOM 736 O O . THR A 1 93 ? 19.671 -5.875 -17.954 1.00 81.06 93 THR A O 1
ATOM 739 N N . HIS A 1 94 ? 18.391 -4.035 -18.072 1.00 86.19 94 HIS A N 1
ATOM 740 C CA . HIS A 1 94 ? 17.379 -4.478 -17.122 1.00 86.19 94 HIS A CA 1
ATOM 741 C C . HIS A 1 94 ? 15.966 -4.418 -17.704 1.00 86.19 94 HIS A C 1
ATOM 743 O O . HIS A 1 94 ? 15.653 -3.596 -18.564 1.00 86.19 94 HIS A O 1
ATOM 749 N N . TYR A 1 95 ? 15.088 -5.278 -17.180 1.00 90.25 95 TYR A N 1
ATOM 750 C CA . TYR A 1 95 ? 13.670 -5.273 -17.521 1.00 90.25 95 TYR A CA 1
ATOM 751 C C . TYR A 1 95 ? 13.001 -3.951 -17.109 1.00 90.25 95 TYR A C 1
ATOM 753 O O . TYR A 1 95 ? 13.212 -3.440 -16.002 1.00 90.25 95 TYR A O 1
ATOM 761 N N . ILE A 1 96 ? 12.170 -3.422 -18.008 1.00 93.94 96 ILE A N 1
ATOM 762 C CA . ILE A 1 96 ? 11.294 -2.276 -17.775 1.00 93.94 96 ILE A CA 1
ATOM 763 C C . ILE A 1 96 ? 9.915 -2.633 -18.321 1.00 93.94 96 ILE A C 1
ATOM 765 O O . ILE A 1 96 ? 9.774 -2.864 -19.523 1.00 93.94 96 ILE A O 1
ATOM 769 N N . GLY A 1 97 ? 8.902 -2.664 -17.460 1.00 94.19 97 GLY A N 1
ATOM 770 C CA . GLY A 1 97 ? 7.547 -2.994 -17.887 1.00 94.19 97 GLY A CA 1
ATOM 771 C C . GLY A 1 97 ? 6.613 -3.423 -16.763 1.00 94.19 97 GLY A C 1
ATOM 772 O O . GLY A 1 97 ? 6.956 -3.365 -15.581 1.00 94.19 97 GLY A O 1
ATOM 773 N N . HIS A 1 98 ? 5.412 -3.829 -17.171 1.00 94.25 98 HIS A N 1
ATOM 774 C CA . HIS A 1 98 ? 4.364 -4.335 -16.291 1.00 94.25 98 HIS A CA 1
ATOM 775 C C . HIS A 1 98 ? 4.635 -5.781 -15.868 1.00 94.25 98 HIS A C 1
ATOM 777 O O . HIS A 1 98 ? 4.856 -6.643 -16.714 1.00 94.25 98 HIS A O 1
ATOM 783 N N . ILE A 1 99 ? 4.541 -6.035 -14.568 1.00 89.06 99 ILE A N 1
ATOM 784 C CA . ILE A 1 99 ? 4.538 -7.357 -13.949 1.00 89.06 99 ILE A CA 1
ATOM 785 C C . ILE A 1 99 ? 3.086 -7.686 -13.607 1.00 89.06 99 ILE A C 1
ATOM 787 O O . ILE A 1 99 ? 2.409 -6.935 -12.899 1.00 89.06 99 ILE A O 1
ATOM 7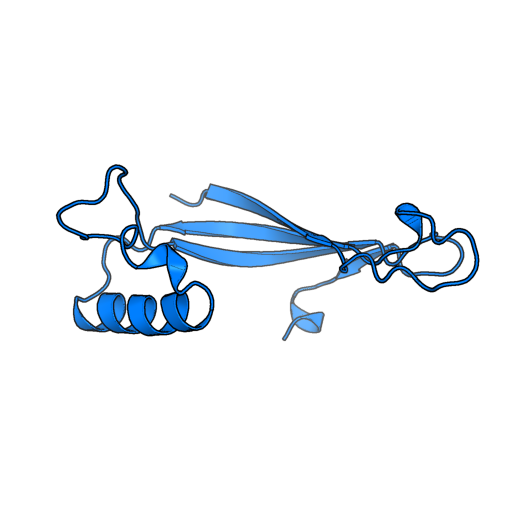91 N N . THR A 1 100 ? 2.597 -8.800 -14.134 1.00 74.94 100 THR A N 1
ATOM 792 C CA . THR A 1 100 ? 1.206 -9.218 -13.958 1.00 74.94 100 THR A CA 1
ATOM 793 C C . THR A 1 100 ? 0.974 -9.821 -12.565 1.00 74.94 100 THR A C 1
ATOM 795 O O . THR A 1 100 ? 1.897 -10.378 -11.972 1.00 74.94 100 THR A O 1
ATOM 798 N N . PRO A 1 101 ? -0.255 -9.773 -12.014 1.00 65.88 101 PRO A N 1
ATOM 799 C CA . PRO A 1 101 ? -0.557 -10.350 -10.699 1.00 65.88 101 PRO A CA 1
ATOM 800 C C . PRO A 1 101 ? -0.198 -11.832 -10.550 1.00 65.88 101 PRO A C 1
ATOM 802 O O . PRO A 1 101 ? 0.150 -12.266 -9.456 1.00 65.88 101 PRO A O 1
ATOM 805 N N . GLN A 1 102 ? -0.256 -12.611 -11.635 1.00 62.59 102 GLN A N 1
ATOM 806 C CA . GLN A 1 102 ? 0.137 -14.024 -11.645 1.00 62.59 102 GLN A CA 1
ATOM 807 C C . GLN A 1 102 ? 1.628 -14.226 -11.346 1.00 62.59 102 GLN A C 1
ATOM 809 O O . GLN A 1 102 ? 2.011 -15.294 -10.884 1.00 62.59 102 GLN A O 1
ATOM 814 N N . GLU A 1 103 ? 2.454 -13.213 -11.598 1.00 60.75 103 GLU A N 1
ATOM 815 C CA . GLU A 1 103 ? 3.898 -13.226 -11.353 1.00 60.75 103 GLU A CA 1
ATOM 816 C C . GLU A 1 103 ? 4.258 -12.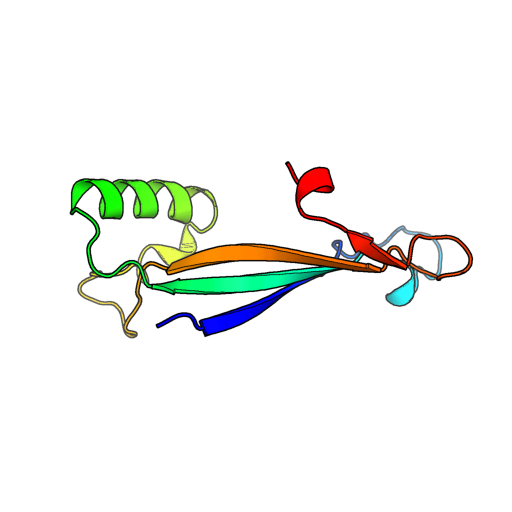675 -9.957 1.00 60.75 103 GLU A C 1
ATOM 818 O O . GLU A 1 103 ? 5.423 -12.717 -9.568 1.00 60.75 103 GLU A O 1
ATOM 823 N N . LEU A 1 104 ? 3.275 -12.161 -9.201 1.00 57.53 104 LEU A N 1
ATOM 824 C CA . LEU A 1 104 ? 3.447 -11.575 -7.861 1.00 57.53 104 LEU A CA 1
ATOM 825 C C . LEU A 1 104 ? 2.997 -12.497 -6.707 1.00 57.53 104 LEU A C 1
ATOM 827 O O . LEU A 1 104 ? 3.185 -12.124 -5.547 1.00 57.53 104 LEU A O 1
ATOM 831 N N . ALA A 1 105 ? 2.380 -13.645 -7.010 1.00 43.78 105 ALA A N 1
ATOM 832 C CA . ALA A 1 105 ? 1.871 -14.624 -6.038 1.00 43.78 105 ALA A CA 1
ATOM 833 C C . ALA A 1 105 ? 2.916 -15.694 -5.686 1.00 43.78 105 ALA A C 1
ATOM 835 O O . ALA A 1 105 ? 2.958 -16.087 -4.497 1.00 43.78 105 ALA A O 1
#